Protein AF-A0A962JKR7-F1 (afdb_monomer)

Radius of gyration: 11.5 Å; Cα contacts (8 Å, |Δi|>4): 76; chains: 1; bounding box: 25×25×28 Å

pLDDT: mean 87.08, std 12.14, range [44.81, 96.0]

Solvent-accessible surface area (backbone atoms only — not comparable to full-atom values): 4317 Å² total; per-residue (Å²): 117,81,66,62,67,40,86,84,26,56,37,35,43,53,49,36,52,50,32,60,60,36,29,79,78,39,33,68,61,22,31,58,59,56,53,75,50,76,59,40,85,78,42,60,71,67,56,24,52,33,41,51,51,24,54,55,58,47,68,75,49,95,66,47,71,66,32,44,54,52,50,51,52,64,69,74,98

Nearest PDB structures (foldseek):
  8t6h-assembly1_A  TM=9.587E-01  e=5.330E-04  Plasmodium falciparum
  8t83-assembly1_A  TM=9.563E-01  e=5.330E-04  Plasmodium falciparum
  4qir-assembly1_A  TM=9.506E-01  e=5.050E-04  Neisseria meningitidis MC58
  4j3b-assembly1_A  TM=9.549E-01  e=9.132E-04  Plasmodium falciparum FcB1/Columbia
  5dll-assembly1_A  TM=9.593E-01  e=1.941E-03  Francisella tularensis subsp. tularensis SCHU S4

Secondary structure (DSSP, 8-state):
-TTTT-TT-HHHHHHHHHHHHHHTT-HHHHHHHHGGGTTGGGS-HHHHHHHHHHHHHHHTS---HHHHHHHHHHHH-

Mean predicted aligned error: 4.66 Å

Sequence (77 aa):
PVVFHQQNGEGYRFLCQKIAELDKLNPQIASRLLGAFSKWQRLEAIRQQQAQAALQQLSQQVLSNDTFETLNRLLKG

Foldseek 3Di:
DVVCQDLVLPNLLVLLVVLLVVQVVPVVVSLVSLCVCQCLCVDDPSSNVSNLVSLVVSCPDDGDPSNNVSSVVSNVD

Structure (mmCIF, N/CA/C/O backbone):
data_AF-A0A962JKR7-F1
#
_entry.id   AF-A0A962JKR7-F1
#
loop_
_atom_site.group_PDB
_atom_site.id
_atom_site.type_symbol
_atom_site.label_atom_id
_atom_site.label_alt_id
_atom_site.label_comp_id
_atom_site.label_asym_id
_atom_site.label_entity_id
_atom_site.label_seq_id
_atom_site.pdbx_PDB_ins_code
_atom_site.Cartn_x
_atom_site.Cartn_y
_atom_site.Cartn_z
_atom_site.occupancy
_atom_site.B_iso_or_equiv
_atom_site.auth_seq_id
_atom_site.auth_comp_id
_atom_site.auth_asym_id
_atom_site.auth_atom_id
_atom_site.pdbx_PDB_model_num
ATOM 1 N N . PRO A 1 1 ? 11.211 -11.070 -6.977 1.00 44.81 1 PRO A N 1
ATOM 2 C CA . PRO A 1 1 ? 10.297 -12.153 -7.420 1.00 44.81 1 PRO A CA 1
ATOM 3 C C . PRO A 1 1 ? 9.534 -11.748 -8.693 1.00 44.81 1 PRO A C 1
ATOM 5 O O . PRO A 1 1 ? 9.049 -10.624 -8.784 1.00 44.81 1 PRO A O 1
ATOM 8 N N . VAL A 1 2 ? 9.484 -12.647 -9.682 1.00 47.53 2 VAL A 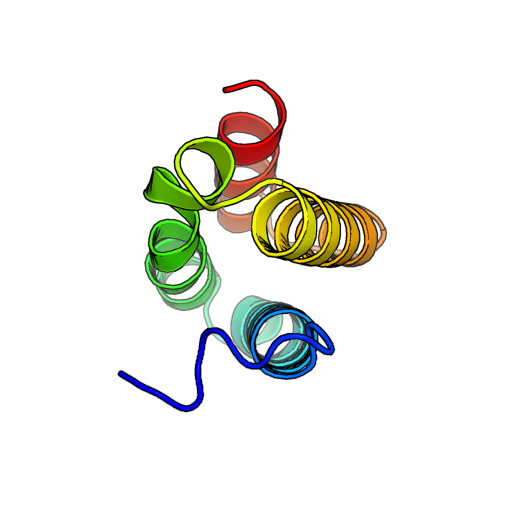N 1
ATOM 9 C CA . VAL A 1 2 ? 9.083 -12.382 -11.084 1.00 47.53 2 VAL A CA 1
ATOM 10 C C . VAL A 1 2 ? 7.597 -12.002 -11.249 1.00 47.53 2 VAL A C 1
ATOM 12 O O . VAL A 1 2 ? 7.248 -11.309 -12.197 1.00 47.53 2 VAL A O 1
ATOM 15 N N . VAL A 1 3 ? 6.732 -12.353 -10.292 1.00 53.00 3 VAL A N 1
ATOM 16 C CA . VAL A 1 3 ? 5.274 -12.105 -10.367 1.00 53.00 3 VAL A CA 1
ATOM 17 C C . VAL A 1 3 ? 4.870 -10.709 -9.862 1.00 53.00 3 VAL A C 1
ATOM 19 O O . VAL A 1 3 ? 3.876 -10.147 -10.305 1.00 53.00 3 VAL A O 1
ATOM 22 N N . PHE A 1 4 ? 5.667 -10.087 -8.985 1.00 55.12 4 PHE A N 1
ATOM 23 C CA . PHE A 1 4 ? 5.321 -8.789 -8.383 1.00 55.12 4 PHE A CA 1
ATOM 24 C C . PHE A 1 4 ? 5.514 -7.594 -9.339 1.00 55.12 4 PHE A C 1
ATOM 26 O O . PHE A 1 4 ? 4.941 -6.530 -9.132 1.00 55.12 4 PHE A O 1
ATOM 33 N N . HIS A 1 5 ? 6.298 -7.779 -10.406 1.00 56.72 5 HIS A N 1
ATOM 34 C CA . HIS A 1 5 ? 6.669 -6.738 -11.370 1.00 56.72 5 HIS A CA 1
ATO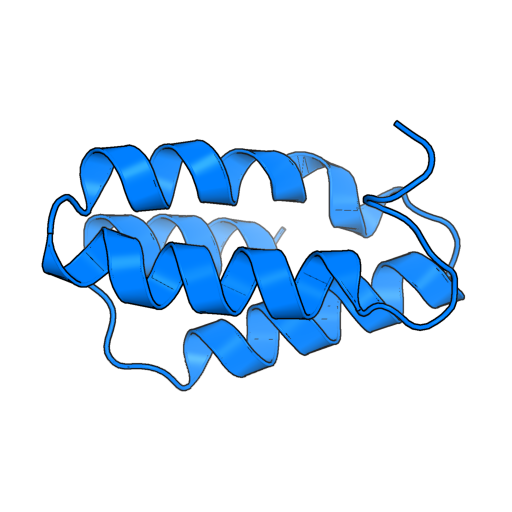M 35 C C . HIS A 1 5 ? 6.258 -7.081 -12.808 1.00 56.72 5 HIS A C 1
ATOM 37 O O . HIS A 1 5 ? 6.934 -6.657 -13.753 1.00 56.72 5 HIS A O 1
ATOM 43 N N . GLN A 1 6 ? 5.192 -7.868 -13.002 1.00 60.81 6 GLN A N 1
ATOM 44 C CA . GLN A 1 6 ? 4.676 -8.081 -14.355 1.00 60.81 6 GLN A CA 1
ATOM 45 C C . GLN A 1 6 ? 4.394 -6.723 -15.019 1.00 60.81 6 GLN A C 1
ATOM 47 O O . GLN A 1 6 ? 3.876 -5.801 -14.389 1.00 60.81 6 GLN A O 1
ATOM 52 N N . GLN A 1 7 ? 4.789 -6.588 -16.290 1.00 57.06 7 GLN A N 1
ATOM 53 C CA . GLN A 1 7 ? 4.736 -5.328 -17.051 1.00 57.06 7 GLN A CA 1
ATOM 54 C C . GLN A 1 7 ? 3.339 -4.692 -17.095 1.00 57.06 7 GLN A C 1
ATOM 56 O O . GLN A 1 7 ? 3.223 -3.481 -17.245 1.00 57.06 7 GLN A O 1
ATOM 61 N N . ASN A 1 8 ? 2.294 -5.501 -16.935 1.00 62.12 8 ASN A N 1
ATOM 62 C CA . ASN A 1 8 ? 0.889 -5.103 -16.935 1.00 62.12 8 ASN A CA 1
ATOM 63 C C . ASN A 1 8 ? 0.394 -4.527 -15.589 1.00 62.12 8 ASN A C 1
ATOM 65 O O . ASN A 1 8 ? -0.773 -4.158 -15.474 1.00 62.12 8 ASN A O 1
ATOM 69 N N . GLY A 1 9 ? 1.248 -4.471 -14.560 1.00 69.38 9 GLY A N 1
ATOM 70 C CA . GLY A 1 9 ? 0.929 -3.854 -13.271 1.00 69.38 9 GLY A CA 1
ATOM 71 C C . GLY A 1 9 ? -0.044 -4.639 -12.387 1.00 69.38 9 GLY A C 1
ATOM 72 O O . GLY A 1 9 ? -0.433 -4.148 -11.326 1.00 69.38 9 GLY A O 1
ATOM 73 N N . GLU A 1 10 ? -0.429 -5.860 -12.774 1.00 78.38 10 GLU A N 1
ATOM 74 C CA . GLU A 1 10 ? -1.426 -6.655 -12.041 1.00 78.38 10 GLU A CA 1
ATOM 75 C C . GLU A 1 10 ? -0.991 -6.987 -10.618 1.00 78.38 10 GLU A C 1
ATOM 77 O O . GLU A 1 10 ? -1.802 -6.899 -9.697 1.00 78.38 10 GLU A O 1
ATOM 82 N N . GLY A 1 11 ? 0.299 -7.267 -10.416 1.00 84.56 11 GLY A N 1
ATOM 83 C CA . GLY A 1 11 ? 0.858 -7.520 -9.089 1.00 84.56 11 GLY A CA 1
ATOM 84 C C . GLY A 1 11 ? 0.684 -6.338 -8.130 1.00 84.56 11 GLY A C 1
ATOM 85 O O . GLY A 1 11 ? 0.365 -6.538 -6.958 1.00 84.56 11 GLY A O 1
ATOM 86 N N . TYR A 1 12 ? 0.813 -5.102 -8.626 1.00 88.69 12 TYR A N 1
ATOM 87 C CA . TYR A 1 12 ? 0.632 -3.903 -7.806 1.00 88.69 12 TYR A CA 1
ATOM 88 C C . TYR A 1 12 ? -0.830 -3.672 -7.442 1.00 88.69 12 TYR A C 1
ATOM 90 O O . TYR A 1 12 ? -1.126 -3.386 -6.281 1.00 88.69 12 TYR A O 1
ATOM 98 N N . ARG A 1 13 ? -1.744 -3.822 -8.412 1.00 88.00 13 ARG A N 1
ATOM 99 C CA . ARG A 1 13 ? -3.187 -3.681 -8.163 1.00 88.00 13 ARG A CA 1
ATOM 100 C C . ARG A 1 13 ? -3.682 -4.746 -7.192 1.00 88.00 13 ARG A C 1
ATOM 102 O O . ARG A 1 13 ? -4.379 -4.415 -6.238 1.00 88.00 13 ARG A O 1
ATOM 109 N N . PHE A 1 14 ? -3.277 -5.998 -7.406 1.00 89.56 14 PHE A N 1
ATOM 110 C CA . PHE A 1 14 ? -3.618 -7.115 -6.532 1.00 89.56 14 PHE A CA 1
ATOM 111 C C . PHE A 1 14 ? -3.141 -6.864 -5.101 1.00 89.56 14 PHE A C 1
ATOM 113 O O . PHE A 1 14 ? -3.925 -7.002 -4.163 1.00 89.56 14 PHE A O 1
ATOM 120 N N . LEU A 1 15 ? -1.884 -6.437 -4.923 1.00 90.50 15 LEU A N 1
ATOM 121 C CA . LEU A 1 15 ? -1.376 -6.136 -3.588 1.00 90.50 15 LEU A CA 1
ATOM 122 C C . LEU A 1 15 ? -2.142 -4.974 -2.944 1.00 90.50 15 LEU A C 1
ATOM 124 O O . LEU A 1 15 ? -2.521 -5.090 -1.785 1.00 90.50 15 LEU A O 1
ATOM 128 N N . CYS A 1 16 ? -2.413 -3.886 -3.671 1.00 93.25 16 CYS A N 1
ATOM 129 C CA . CYS A 1 16 ? -3.179 -2.759 -3.130 1.00 93.25 16 CYS A CA 1
ATOM 130 C C . CYS A 1 16 ? -4.590 -3.174 -2.695 1.00 93.25 16 CYS A C 1
ATOM 132 O O . CYS A 1 16 ? -5.034 -2.792 -1.615 1.00 93.25 16 CYS A O 1
ATOM 134 N N . GLN A 1 17 ? -5.274 -4.002 -3.487 1.00 92.19 17 GLN A N 1
ATOM 135 C CA . GLN A 1 17 ? -6.584 -4.536 -3.120 1.00 92.19 17 GLN A CA 1
ATOM 136 C C . GLN A 1 17 ? -6.505 -5.374 -1.838 1.00 92.19 17 GLN A C 1
ATOM 138 O O . GLN A 1 17 ? -7.284 -5.154 -0.913 1.00 92.19 17 GLN A O 1
ATOM 143 N N . LYS A 1 18 ? -5.510 -6.264 -1.737 1.00 93.12 18 LYS A N 1
ATOM 144 C CA . LYS 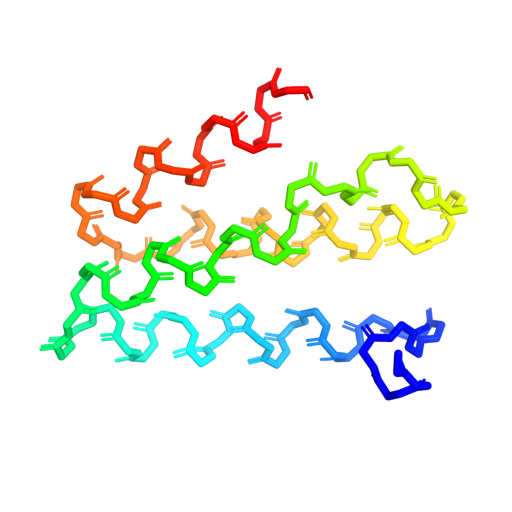A 1 18 ? -5.302 -7.083 -0.536 1.00 93.12 18 LYS A CA 1
ATOM 145 C C . LYS A 1 18 ? -4.943 -6.252 0.688 1.00 93.12 18 LYS A C 1
ATOM 147 O O . LYS A 1 18 ? -5.380 -6.585 1.783 1.00 93.12 18 LYS A O 1
ATOM 152 N N . ILE A 1 19 ? -4.191 -5.170 0.513 1.00 94.19 19 ILE A N 1
ATOM 153 C CA . ILE A 1 19 ? -3.888 -4.226 1.589 1.00 94.19 19 ILE A CA 1
ATOM 154 C C . ILE A 1 19 ? -5.163 -3.538 2.077 1.00 94.19 19 ILE A C 1
ATOM 156 O O . ILE A 1 19 ? -5.365 -3.482 3.282 1.00 94.19 19 ILE A O 1
ATOM 160 N N . ALA A 1 20 ? -6.044 -3.083 1.184 1.00 94.06 20 ALA A N 1
ATOM 161 C CA . ALA A 1 20 ? -7.321 -2.486 1.582 1.00 94.06 20 ALA A CA 1
ATOM 162 C C . ALA A 1 20 ? -8.244 -3.483 2.310 1.00 94.06 20 ALA A C 1
ATOM 164 O O . ALA A 1 20 ? -8.936 -3.119 3.258 1.00 94.06 20 ALA A O 1
ATOM 165 N N . GLU A 1 21 ? -8.255 -4.753 1.892 1.00 94.12 21 GLU A N 1
ATOM 166 C CA . GLU A 1 21 ? -8.982 -5.817 2.597 1.00 94.12 21 GLU A CA 1
ATOM 167 C C . GLU A 1 21 ? -8.385 -6.087 3.987 1.00 94.12 21 GLU A C 1
ATOM 169 O O . GLU A 1 21 ? -9.122 -6.189 4.966 1.00 94.12 21 GLU A O 1
ATOM 174 N N . LEU A 1 22 ? -7.055 -6.179 4.079 1.00 94.56 22 LEU A N 1
ATOM 175 C CA . LEU A 1 22 ? -6.339 -6.419 5.333 1.00 94.56 22 LEU A CA 1
ATOM 176 C C . LEU A 1 22 ? -6.419 -5.239 6.290 1.00 94.56 22 LEU A C 1
ATOM 178 O O . LEU A 1 22 ? -6.463 -5.468 7.489 1.00 94.56 22 LEU A O 1
ATOM 182 N N . ASP A 1 23 ? -6.463 -4.006 5.795 1.00 96.00 23 ASP A N 1
ATOM 183 C CA . ASP A 1 23 ? -6.550 -2.805 6.625 1.00 96.00 23 ASP A CA 1
ATOM 184 C C . ASP A 1 23 ? -7.786 -2.827 7.529 1.00 96.00 23 ASP A C 1
ATOM 186 O O . ASP A 1 23 ? -7.696 -2.509 8.711 1.00 96.00 23 ASP A O 1
ATOM 190 N N . LYS A 1 24 ? -8.910 -3.332 7.006 1.00 93.88 24 LYS A N 1
ATOM 191 C CA . LYS A 1 24 ? -10.159 -3.511 7.763 1.00 93.88 24 LYS A CA 1
ATOM 192 C C . LYS A 1 24 ? -10.030 -4.501 8.922 1.00 93.88 24 LYS A C 1
ATOM 194 O O . LYS A 1 24 ? -10.820 -4.444 9.858 1.00 93.88 24 LYS A O 1
ATOM 199 N N . LEU A 1 25 ? -9.085 -5.437 8.834 1.00 94.44 25 LEU A N 1
ATOM 200 C CA . LEU A 1 25 ? -8.863 -6.490 9.828 1.00 94.44 25 LEU A CA 1
ATOM 201 C C . LEU A 1 25 ? -7.715 -6.137 10.777 1.00 94.44 25 LEU A C 1
ATOM 203 O O . LEU A 1 25 ? -7.793 -6.387 11.977 1.00 94.44 25 LEU A O 1
ATOM 207 N N . ASN A 1 26 ? -6.622 -5.608 10.228 1.00 94.50 26 ASN A N 1
ATOM 208 C CA . ASN A 1 26 ? -5.411 -5.259 10.946 1.00 94.50 26 ASN A CA 1
ATOM 209 C C . ASN A 1 26 ? -4.612 -4.172 10.190 1.00 94.50 26 ASN A C 1
ATOM 211 O O . ASN A 1 26 ? -3.774 -4.491 9.332 1.00 94.50 26 ASN A O 1
ATOM 215 N N . PRO A 1 27 ? -4.805 -2.889 10.541 1.00 93.31 27 PRO A N 1
ATOM 216 C CA . PRO A 1 27 ? -4.152 -1.772 9.859 1.00 93.31 27 PRO A CA 1
ATOM 217 C C . PRO A 1 27 ? -2.626 -1.743 10.040 1.00 93.31 27 PRO A C 1
ATOM 219 O O . PRO A 1 27 ? -1.903 -1.270 9.162 1.00 93.31 27 PRO A O 1
ATOM 222 N N . GLN A 1 28 ? -2.093 -2.330 11.118 1.00 92.69 28 GLN A N 1
ATOM 223 C CA . GLN A 1 28 ? -0.643 -2.404 11.336 1.00 92.69 28 GLN A CA 1
ATOM 224 C C . GLN A 1 28 ? 0.027 -3.349 10.330 1.00 92.69 28 GLN A C 1
ATOM 226 O O . GLN A 1 28 ? 1.091 -3.045 9.780 1.00 92.69 28 GLN A O 1
ATOM 231 N N . ILE A 1 29 ? -0.609 -4.492 10.050 1.00 93.38 29 ILE A N 1
ATOM 232 C CA . ILE A 1 29 ? -0.124 -5.440 9.040 1.00 93.38 29 ILE A CA 1
ATOM 233 C C . ILE A 1 29 ? -0.258 -4.831 7.641 1.00 93.38 29 ILE A C 1
ATOM 235 O O . ILE A 1 29 ? 0.686 -4.914 6.852 1.00 93.38 29 ILE A O 1
ATOM 239 N N . ALA A 1 30 ? -1.387 -4.179 7.349 1.00 94.19 30 ALA A N 1
ATOM 240 C CA . ALA A 1 30 ? -1.622 -3.498 6.077 1.00 94.19 30 ALA A CA 1
ATOM 241 C C . ALA A 1 30 ? -0.547 -2.434 5.790 1.00 94.19 30 ALA A C 1
ATOM 243 O O . ALA A 1 30 ? 0.102 -2.477 4.741 1.00 94.19 30 ALA A O 1
ATOM 244 N N . SER A 1 31 ? -0.264 -1.564 6.764 1.00 92.50 31 SER A N 1
ATOM 245 C CA . SER A 1 31 ? 0.806 -0.560 6.697 1.00 92.50 31 SER A CA 1
ATOM 246 C C . SER A 1 31 ? 2.184 -1.178 6.448 1.00 92.50 31 SER A C 1
ATOM 248 O O . SER A 1 31 ? 2.954 -0.697 5.613 1.00 92.50 31 SER A O 1
ATOM 250 N N . ARG A 1 32 ? 2.507 -2.292 7.121 1.00 92.50 32 ARG A N 1
ATOM 251 C CA . ARG A 1 32 ? 3.792 -2.982 6.931 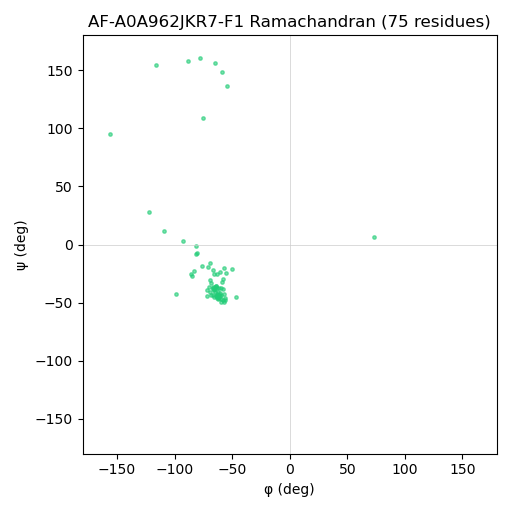1.00 92.50 32 ARG A CA 1
ATOM 252 C C . ARG A 1 32 ? 3.932 -3.580 5.530 1.00 92.50 32 ARG A C 1
ATOM 254 O O . ARG A 1 32 ? 5.013 -3.498 4.948 1.00 92.50 32 ARG A O 1
ATOM 261 N N . LEU A 1 33 ? 2.856 -4.142 4.977 1.00 91.44 33 LEU A N 1
ATOM 262 C CA . LEU A 1 33 ? 2.826 -4.641 3.597 1.00 91.44 33 LEU A CA 1
ATOM 263 C C . LEU A 1 33 ? 2.952 -3.508 2.577 1.00 91.44 33 LEU A C 1
ATOM 265 O O . LEU A 1 33 ? 3.644 -3.670 1.572 1.00 91.44 33 LEU A O 1
ATOM 269 N N . LEU A 1 34 ? 2.363 -2.345 2.862 1.00 92.25 34 LEU A N 1
ATOM 270 C CA . LEU A 1 34 ? 2.504 -1.143 2.041 1.00 92.25 34 LEU A CA 1
ATOM 271 C C . LEU A 1 34 ? 3.976 -0.713 1.897 1.00 92.25 34 LEU A C 1
ATOM 273 O O . LEU A 1 34 ? 4.389 -0.217 0.851 1.00 92.25 34 LEU A O 1
ATOM 277 N N . GLY A 1 35 ? 4.808 -1.003 2.903 1.00 90.25 35 GLY A N 1
ATOM 278 C CA . GLY A 1 35 ? 6.260 -0.809 2.857 1.00 90.25 35 GLY A CA 1
ATOM 279 C C . GLY A 1 35 ? 6.975 -1.544 1.711 1.00 90.25 35 GLY A C 1
ATOM 280 O O . GLY A 1 35 ? 8.062 -1.120 1.307 1.00 90.25 35 GLY A O 1
ATOM 281 N N . ALA A 1 36 ? 6.369 -2.581 1.116 1.00 87.81 36 ALA A N 1
ATOM 282 C CA . ALA A 1 36 ? 6.889 -3.235 -0.090 1.00 87.81 36 ALA A CA 1
ATOM 283 C C . ALA A 1 36 ? 6.987 -2.273 -1.289 1.00 87.81 36 ALA A C 1
ATOM 285 O O . ALA A 1 36 ? 7.817 -2.472 -2.178 1.00 87.81 36 ALA A O 1
ATOM 286 N N . PHE A 1 37 ? 6.197 -1.197 -1.288 1.00 90.44 37 PHE A N 1
ATOM 287 C CA . PHE A 1 37 ? 6.270 -0.147 -2.293 1.00 90.44 37 PHE A CA 1
ATOM 288 C C . PHE A 1 37 ? 7.393 0.863 -2.033 1.00 90.44 37 PHE A C 1
ATOM 290 O O . PHE A 1 37 ? 7.678 1.641 -2.921 1.00 90.44 37 PHE A O 1
ATOM 297 N N . SER A 1 38 ? 8.115 0.847 -0.909 1.00 88.81 38 SER A N 1
ATOM 298 C CA . SER A 1 38 ? 9.142 1.865 -0.568 1.00 88.81 38 SER A CA 1
ATOM 299 C C . SER A 1 38 ? 10.197 2.179 -1.644 1.00 88.81 38 SER A C 1
ATOM 301 O O . SER A 1 38 ? 10.807 3.243 -1.605 1.00 88.81 38 SER A O 1
ATOM 303 N N . LYS A 1 39 ? 10.431 1.284 -2.612 1.00 87.00 39 LYS A N 1
ATOM 304 C CA . LYS A 1 39 ? 11.375 1.484 -3.727 1.00 87.00 39 LYS A CA 1
ATOM 305 C C . LYS A 1 39 ? 10.697 1.683 -5.091 1.00 87.00 39 LYS A C 1
ATOM 307 O O . LYS A 1 39 ? 11.387 1.637 -6.107 1.00 87.00 39 LYS A O 1
ATOM 312 N N . TRP A 1 40 ? 9.379 1.894 -5.136 1.00 88.50 40 TRP A N 1
ATOM 313 C CA . TRP A 1 40 ? 8.590 1.945 -6.375 1.00 88.50 40 TRP A CA 1
ATOM 314 C C . TRP A 1 40 ? 9.070 3.032 -7.351 1.00 88.50 40 TRP A C 1
ATOM 316 O O . TRP A 1 40 ? 9.046 2.824 -8.561 1.00 88.50 40 TRP A O 1
ATOM 326 N N . GLN A 1 41 ? 9.593 4.144 -6.834 1.00 87.62 41 GLN A N 1
ATOM 327 C CA . GLN A 1 41 ? 10.120 5.257 -7.629 1.00 87.62 41 GLN A CA 1
ATOM 328 C C . GLN A 1 41 ? 11.436 4.950 -8.353 1.00 87.62 41 GLN A C 1
ATOM 330 O O . GLN A 1 41 ? 11.804 5.657 -9.282 1.00 87.62 41 GLN A O 1
ATOM 335 N N . ARG A 1 42 ? 12.173 3.919 -7.918 1.00 88.69 42 ARG A N 1
ATOM 336 C CA . ARG A 1 42 ? 13.446 3.501 -8.536 1.00 88.69 42 ARG A CA 1
ATOM 337 C C . ARG A 1 42 ? 13.256 2.426 -9.604 1.00 88.69 42 ARG A C 1
ATOM 339 O O . ARG A 1 42 ? 14.235 1.875 -10.102 1.00 88.69 42 ARG A O 1
ATOM 346 N N . LEU A 1 43 ? 12.011 2.056 -9.885 1.00 86.81 43 LEU A N 1
ATOM 347 C CA . LEU A 1 43 ? 11.684 1.087 -10.918 1.00 86.81 43 LEU A CA 1
ATOM 348 C C . LEU A 1 43 ? 11.768 1.738 -12.302 1.00 86.81 43 LEU A C 1
ATOM 350 O O . LEU A 1 43 ? 11.694 2.952 -12.442 1.00 86.81 43 LEU A O 1
ATOM 354 N N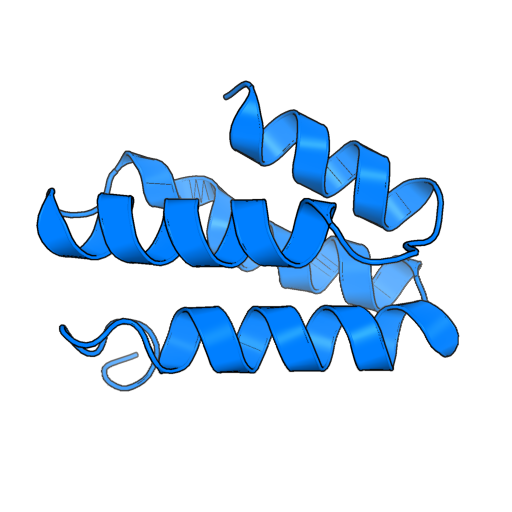 . GLU A 1 44 ? 11.885 0.911 -13.335 1.00 88.88 44 GLU A N 1
ATOM 355 C CA . GLU A 1 44 ? 11.818 1.368 -14.725 1.00 88.88 44 GLU A CA 1
ATOM 356 C C . GLU A 1 44 ? 10.480 2.071 -15.010 1.00 88.88 44 GLU A C 1
ATOM 358 O O . GLU A 1 44 ? 9.450 1.689 -14.447 1.00 88.88 44 GLU A O 1
ATOM 363 N N . ALA A 1 45 ? 10.478 3.054 -15.917 1.00 87.94 45 ALA A N 1
ATOM 364 C CA . ALA A 1 45 ? 9.378 4.008 -16.115 1.00 87.94 45 ALA A CA 1
ATOM 365 C C . ALA A 1 45 ? 7.975 3.373 -16.191 1.00 87.94 45 ALA A C 1
ATOM 367 O O . ALA A 1 45 ? 7.050 3.828 -15.521 1.00 87.94 45 ALA A O 1
ATOM 368 N N . ILE A 1 46 ? 7.816 2.277 -16.943 1.00 88.12 46 ILE A N 1
ATOM 369 C CA . ILE A 1 46 ? 6.527 1.574 -17.071 1.00 88.12 46 ILE A CA 1
ATOM 370 C C . ILE A 1 46 ? 6.071 1.021 -15.714 1.00 88.12 46 ILE A C 1
ATOM 372 O O . ILE A 1 46 ? 4.927 1.200 -15.306 1.00 88.12 46 ILE A O 1
ATOM 376 N N . ARG A 1 47 ? 6.971 0.366 -14.976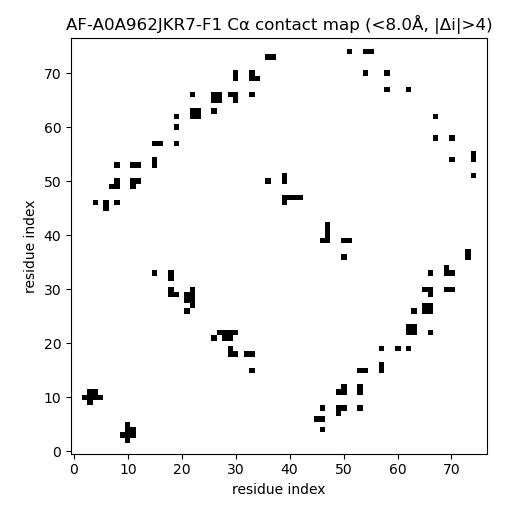 1.00 86.25 47 ARG A N 1
ATOM 377 C CA . ARG A 1 47 ? 6.661 -0.228 -13.667 1.00 86.25 47 ARG A CA 1
ATOM 378 C C . ARG A 1 47 ? 6.423 0.837 -12.606 1.00 86.25 47 ARG A C 1
ATOM 380 O O . ARG A 1 47 ? 5.549 0.657 -11.764 1.00 86.25 47 ARG A O 1
ATOM 387 N N . GLN A 1 48 ? 7.169 1.937 -12.670 1.00 90.25 48 GLN A N 1
ATOM 388 C CA . GLN A 1 48 ? 6.959 3.098 -11.814 1.00 90.25 48 GLN A CA 1
ATOM 389 C C . GLN A 1 48 ? 5.548 3.666 -12.009 1.00 90.25 48 GLN A C 1
ATOM 391 O O . GLN A 1 48 ? 4.827 3.829 -11.028 1.00 90.25 48 GLN A O 1
ATOM 396 N N . GLN A 1 49 ? 5.122 3.885 -13.258 1.00 90.56 49 GLN A N 1
ATOM 397 C CA . GLN A 1 49 ? 3.770 4.362 -13.569 1.00 90.56 49 GLN A CA 1
ATOM 398 C C . GLN A 1 49 ? 2.687 3.395 -13.075 1.00 90.56 49 GLN A C 1
ATOM 400 O O . GLN A 1 49 ? 1.714 3.825 -12.461 1.00 90.56 49 GLN A O 1
ATOM 405 N N . GLN A 1 50 ? 2.866 2.087 -13.281 1.00 90.75 50 GLN A N 1
ATOM 406 C CA . GLN A 1 50 ? 1.905 1.080 -12.815 1.00 90.75 50 GLN A CA 1
ATOM 407 C C . GLN A 1 50 ? 1.809 1.021 -11.282 1.00 90.75 50 GLN A C 1
ATOM 409 O O . GLN A 1 50 ? 0.712 0.924 -10.731 1.00 90.75 50 GLN A O 1
ATOM 414 N N . ALA A 1 51 ? 2.939 1.116 -10.577 1.00 91.31 51 ALA A N 1
ATOM 415 C CA . ALA A 1 51 ? 2.956 1.160 -9.119 1.00 91.31 51 ALA A CA 1
ATOM 416 C C . ALA A 1 51 ? 2.313 2.449 -8.584 1.00 91.31 51 ALA A C 1
ATOM 418 O O . ALA A 1 51 ? 1.496 2.384 -7.666 1.00 91.31 51 ALA A O 1
ATOM 419 N N . GLN A 1 52 ? 2.618 3.602 -9.189 1.00 92.75 52 GLN A N 1
ATOM 420 C CA . GLN A 1 52 ? 1.999 4.879 -8.838 1.00 92.75 52 GLN A CA 1
ATOM 421 C C . GLN A 1 52 ? 0.485 4.836 -9.030 1.00 92.75 52 GLN A C 1
ATOM 423 O O . GLN A 1 52 ? -0.254 5.238 -8.137 1.00 92.75 52 GLN A O 1
ATOM 428 N N . ALA A 1 53 ? 0.021 4.317 -10.170 1.00 92.81 53 ALA A N 1
ATOM 429 C CA . ALA A 1 53 ? -1.399 4.176 -10.457 1.00 92.81 53 ALA A CA 1
ATOM 430 C C . ALA A 1 53 ? -2.090 3.289 -9.412 1.00 92.81 53 ALA A C 1
ATOM 432 O O . ALA A 1 53 ? -3.142 3.660 -8.901 1.00 92.81 53 ALA A O 1
ATOM 433 N N . ALA A 1 54 ? -1.484 2.163 -9.028 1.00 93.19 54 ALA A N 1
ATOM 434 C CA . ALA A 1 54 ? -2.036 1.290 -7.994 1.00 93.19 54 ALA A CA 1
ATOM 435 C C . ALA A 1 54 ? -2.112 1.976 -6.614 1.00 93.19 54 ALA A C 1
ATOM 437 O O . ALA A 1 54 ? -3.142 1.888 -5.947 1.00 93.19 54 ALA A O 1
ATOM 438 N N . LEU A 1 55 ? -1.070 2.714 -6.212 1.00 94.50 55 LEU A N 1
ATOM 439 C CA . LEU A 1 55 ? -1.058 3.486 -4.962 1.00 94.50 55 LEU A CA 1
ATOM 440 C C . LEU A 1 55 ? -2.093 4.625 -4.974 1.00 94.50 55 LEU A C 1
ATOM 442 O O . LEU A 1 55 ? -2.756 4.866 -3.969 1.00 94.50 55 LEU A O 1
ATOM 446 N N . GLN A 1 56 ? -2.272 5.296 -6.113 1.00 94.19 56 GLN A N 1
ATOM 447 C CA . GLN A 1 56 ? -3.312 6.312 -6.308 1.00 94.19 56 GL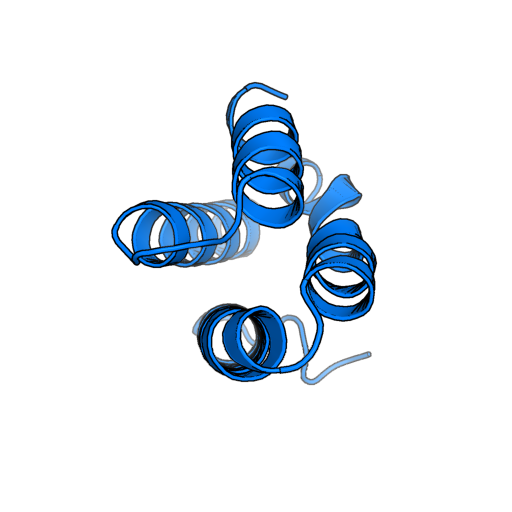N A CA 1
ATOM 448 C C . GLN A 1 56 ? -4.720 5.710 -6.260 1.00 94.19 56 GLN A C 1
ATOM 450 O O . GLN A 1 56 ? -5.628 6.321 -5.718 1.00 94.19 56 GLN A O 1
ATOM 455 N N . GLN A 1 57 ? -4.928 4.502 -6.788 1.00 93.38 57 GLN A N 1
ATOM 456 C CA . GLN A 1 57 ? -6.210 3.804 -6.642 1.00 93.38 57 GLN A CA 1
ATOM 457 C C . GLN A 1 57 ? -6.474 3.413 -5.186 1.00 93.38 57 GLN A C 1
ATOM 459 O O . GLN A 1 57 ? -7.601 3.518 -4.709 1.00 93.38 57 GLN A O 1
ATOM 464 N N . LEU A 1 58 ? -5.435 2.997 -4.461 1.00 93.94 58 LEU A N 1
ATOM 465 C CA . LEU A 1 58 ? -5.546 2.687 -3.041 1.00 93.94 58 LEU A CA 1
ATOM 466 C C . LEU A 1 58 ? -5.905 3.924 -2.206 1.00 93.94 58 LEU A C 1
ATOM 468 O O . LEU A 1 58 ? -6.691 3.802 -1.272 1.00 93.94 58 LEU A O 1
ATOM 472 N N . SER A 1 59 ? -5.399 5.111 -2.559 1.00 93.88 59 SER A N 1
ATOM 473 C CA . SER A 1 59 ? -5.705 6.350 -1.827 1.00 93.88 59 SER A CA 1
ATOM 474 C C . SER A 1 59 ? -7.152 6.821 -1.986 1.00 93.88 59 SER A C 1
ATOM 476 O O . SER A 1 59 ? -7.604 7.631 -1.183 1.00 93.88 59 SER A O 1
ATOM 478 N N . GLN A 1 60 ? -7.885 6.304 -2.978 1.00 93.06 60 GLN A N 1
ATOM 479 C CA . GLN A 1 60 ? -9.323 6.548 -3.138 1.00 93.06 60 GLN A CA 1
ATOM 480 C C . GLN A 1 60 ? -10.187 5.654 -2.233 1.00 93.06 60 GLN A C 1
ATOM 482 O O . GLN A 1 60 ? -11.402 5.835 -2.178 1.00 93.06 60 GLN A O 1
ATOM 487 N N . GLN A 1 61 ? -9.601 4.668 -1.546 1.00 92.19 61 GLN A N 1
ATOM 488 C CA . GLN A 1 61 ? -10.335 3.800 -0.627 1.00 92.19 61 GLN A CA 1
ATOM 489 C C . GLN A 1 61 ? -10.383 4.382 0.788 1.00 92.19 61 GLN A C 1
ATOM 491 O O . GLN A 1 61 ? -9.533 5.173 1.193 1.00 92.19 61 GLN A O 1
ATOM 496 N N . VAL A 1 62 ? -11.376 3.945 1.567 1.00 92.31 62 VAL A N 1
ATOM 497 C CA . VAL A 1 62 ? -11.442 4.238 3.004 1.00 92.31 62 VAL A CA 1
ATOM 498 C C . VAL A 1 62 ? -10.418 3.357 3.714 1.00 92.31 62 VAL A C 1
ATOM 500 O O . VAL A 1 62 ? -10.599 2.142 3.791 1.00 92.31 62 VAL A O 1
ATOM 503 N N . LEU A 1 63 ? -9.343 3.978 4.198 1.00 93.88 63 LEU A N 1
ATOM 504 C CA . LEU A 1 63 ? -8.243 3.332 4.911 1.00 93.88 63 LEU A CA 1
ATOM 505 C C . LEU A 1 63 ? -8.165 3.849 6.347 1.00 93.88 63 LEU A C 1
ATOM 507 O O . LEU A 1 63 ? -8.536 4.987 6.638 1.00 93.88 63 LEU A O 1
ATOM 511 N N . SER A 1 64 ? -7.618 3.024 7.227 1.00 94.94 64 SER A N 1
ATOM 512 C CA . SER A 1 64 ? -7.249 3.408 8.583 1.00 94.94 64 SER A CA 1
ATOM 513 C C . SER A 1 64 ? -6.138 4.457 8.570 1.00 94.94 64 SER A C 1
ATOM 515 O O . SER A 1 64 ? -5.349 4.541 7.623 1.00 94.94 64 SER A O 1
ATOM 517 N N . ASN A 1 65 ? -6.046 5.237 9.649 1.00 94.00 65 ASN A N 1
ATOM 518 C CA . ASN A 1 65 ? -5.104 6.350 9.744 1.00 94.00 65 ASN A CA 1
ATOM 519 C C . ASN A 1 65 ? -3.646 5.904 9.508 1.00 94.00 65 ASN A C 1
ATOM 521 O O . ASN A 1 65 ? -2.964 6.502 8.681 1.00 94.00 65 ASN A O 1
ATOM 525 N N . ASP A 1 66 ? -3.205 4.804 10.133 1.00 91.94 66 ASP A N 1
ATOM 526 C CA . ASP A 1 66 ? -1.851 4.249 9.960 1.00 91.94 66 ASP A CA 1
ATOM 527 C C . ASP A 1 66 ? -1.500 3.945 8.491 1.00 91.94 66 ASP A C 1
ATOM 529 O O . ASP A 1 66 ? -0.440 4.333 7.977 1.00 91.94 66 ASP A O 1
ATOM 533 N N . THR A 1 67 ? -2.411 3.272 7.784 1.00 93.75 67 THR A N 1
ATOM 534 C CA . THR A 1 67 ? -2.190 2.862 6.391 1.00 93.75 67 THR A CA 1
ATOM 535 C C . THR A 1 67 ? -2.248 4.064 5.460 1.00 93.75 67 THR A C 1
ATOM 537 O O . THR A 1 67 ? -1.417 4.174 4.553 1.00 93.75 67 THR A O 1
ATOM 540 N N . PHE A 1 68 ? -3.167 5.001 5.705 1.00 94.50 68 PHE A N 1
ATOM 541 C CA . PHE A 1 68 ? -3.254 6.245 4.947 1.00 94.50 68 PHE A CA 1
ATOM 542 C C . PHE A 1 68 ? -1.998 7.110 5.115 1.00 94.50 68 PH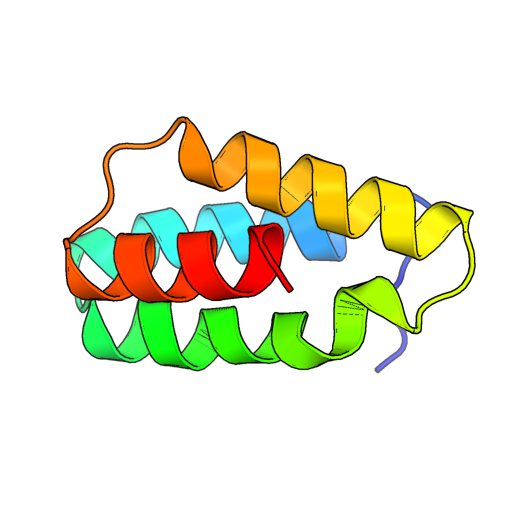E A C 1
ATOM 544 O O . PHE A 1 68 ? -1.458 7.597 4.123 1.00 94.50 68 PHE A O 1
ATOM 551 N N . GLU A 1 69 ? -1.475 7.269 6.334 1.00 93.44 69 GLU A N 1
ATOM 552 C CA . GLU A 1 69 ? -0.237 8.019 6.578 1.00 93.44 69 GLU A CA 1
ATOM 553 C C . GLU A 1 69 ? 0.964 7.395 5.861 1.00 93.44 69 GLU A C 1
ATOM 555 O O . GLU A 1 69 ? 1.755 8.098 5.221 1.00 93.44 69 GLU A O 1
ATOM 560 N N . THR A 1 70 ? 1.080 6.066 5.918 1.00 94.19 70 THR A N 1
ATOM 561 C CA . THR A 1 70 ? 2.136 5.332 5.211 1.00 94.19 70 THR A CA 1
ATOM 562 C C . THR A 1 70 ? 2.012 5.525 3.697 1.00 94.19 70 THR A C 1
ATOM 564 O O . THR A 1 70 ? 3.007 5.810 3.026 1.00 94.19 70 THR A O 1
ATOM 567 N N . LEU A 1 71 ? 0.795 5.446 3.152 1.00 94.81 71 LEU A N 1
ATOM 568 C CA . LEU A 1 71 ? 0.514 5.664 1.731 1.00 94.81 71 LEU A CA 1
ATOM 569 C C . LEU A 1 71 ? 0.867 7.079 1.284 1.00 94.81 71 LEU A C 1
ATOM 571 O O . LEU A 1 71 ? 1.516 7.271 0.257 1.00 94.81 71 LEU A O 1
ATOM 575 N N . ASN A 1 72 ? 0.482 8.070 2.080 1.00 93.75 72 ASN A N 1
ATOM 576 C CA . ASN A 1 72 ? 0.737 9.467 1.776 1.00 93.75 72 ASN A CA 1
ATOM 577 C C . ASN A 1 72 ? 2.246 9.764 1.777 1.00 93.75 72 ASN A C 1
ATOM 579 O O . ASN A 1 72 ? 2.742 10.483 0.912 1.00 93.75 72 ASN A O 1
ATOM 583 N N . ARG A 1 73 ? 3.009 9.135 2.682 1.00 92.19 73 ARG A N 1
ATOM 584 C CA . ARG A 1 73 ? 4.479 9.207 2.681 1.00 92.19 73 ARG A CA 1
ATOM 585 C C . ARG A 1 73 ? 5.089 8.607 1.41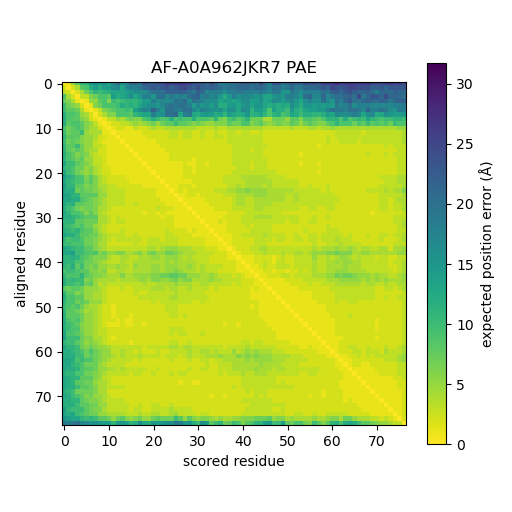2 1.00 92.19 73 ARG A C 1
ATOM 587 O O . ARG A 1 73 ? 6.025 9.182 0.874 1.00 92.19 73 ARG A O 1
ATOM 594 N N . LEU A 1 74 ? 4.558 7.484 0.927 1.00 92.25 74 LEU A N 1
ATOM 595 C CA . LEU A 1 74 ? 5.036 6.829 -0.297 1.00 92.25 74 LEU A CA 1
ATOM 596 C C . LEU A 1 74 ? 4.726 7.616 -1.574 1.00 92.25 74 LEU A C 1
ATOM 598 O O . LEU A 1 74 ? 5.469 7.486 -2.542 1.00 92.25 74 LEU A O 1
ATOM 602 N N . LEU A 1 75 ? 3.626 8.375 -1.597 1.00 90.44 75 LEU A N 1
ATOM 603 C CA . LEU A 1 75 ? 3.210 9.187 -2.748 1.00 90.44 75 LEU A CA 1
ATOM 604 C C . LEU A 1 75 ? 3.868 10.573 -2.785 1.00 90.44 75 LEU A C 1
ATOM 606 O O . LEU A 1 75 ? 3.994 11.143 -3.864 1.00 90.44 75 LEU A O 1
ATOM 610 N N . LYS A 1 76 ? 4.248 11.118 -1.622 1.00 85.38 76 LYS A N 1
ATOM 611 C CA . LYS A 1 76 ? 5.002 12.380 -1.505 1.00 85.38 76 LYS A CA 1
ATOM 612 C C . LYS A 1 76 ? 6.510 12.208 -1.681 1.00 85.38 76 LYS A C 1
ATOM 614 O O . LYS A 1 76 ? 7.190 13.205 -1.913 1.00 85.38 76 LYS A O 1
ATOM 619 N N . GLY A 1 77 ? 7.005 10.990 -1.454 1.00 67.06 77 GLY A N 1
ATOM 620 C CA . GLY A 1 77 ? 8.406 10.624 -1.642 1.00 67.06 77 GLY A CA 1
ATOM 621 C C . GLY A 1 77 ? 8.840 10.769 -3.083 1.00 67.06 77 GLY A C 1
ATOM 622 O O . GLY A 1 77 ? 7.971 10.710 -3.983 1.00 67.06 77 GLY A O 1
#